Protein AF-A0A7C1X5S9-F1 (afdb_monomer_lite)

InterPro domains:
  IPR008482 Protein of unknown function DUF763 [PF05559] (4-123)
  IPR008482 Protein of unknown function DUF763 [PTHR38597] (4-163)

Sequence (167 aa):
PAGGTVLNLTAREAESARETATFIARQFPAKTIKEFTQIRLPAQHPVSIQDISPNYLKKVLIKTYEQPPADFASLLLVPGVGPKTVRALALVADVIYGAPLSFRDPVTYTFAHGGKDGYPYPVNRSEYDRSLSFLEKGIKEARIGRREKLEALQRLERWSRMLVKTI

Structure (mmCIF, N/CA/C/O backbone):
data_AF-A0A7C1X5S9-F1
#
_entry.id   AF-A0A7C1X5S9-F1
#
loop_
_atom_site.group_PDB
_atom_site.id
_atom_site.type_symbol
_atom_site.label_atom_id
_atom_site.label_alt_id
_atom_site.label_comp_id
_atom_site.label_asym_id
_atom_site.label_entity_id
_atom_site.label_seq_id
_atom_site.pdbx_PDB_ins_code
_atom_site.Cartn_x
_atom_site.Cartn_y
_atom_site.Cartn_z
_atom_site.occupancy
_atom_site.B_iso_or_equiv
_atom_site.auth_seq_id
_atom_site.auth_comp_id
_atom_site.auth_asym_id
_atom_site.auth_atom_id
_atom_site.pdbx_PDB_model_num
ATOM 1 N N . PRO A 1 1 ? 8.927 -17.045 17.309 1.00 36.78 1 PRO A N 1
ATOM 2 C CA . PRO A 1 1 ? 8.291 -15.711 17.414 1.00 36.78 1 PRO A CA 1
ATOM 3 C C . PRO A 1 1 ? 9.339 -14.606 17.202 1.00 36.78 1 PRO A C 1
ATOM 5 O O . PRO A 1 1 ? 10.009 -14.200 18.143 1.00 36.78 1 PRO A O 1
ATOM 8 N N . ALA A 1 2 ? 9.551 -14.203 15.948 1.00 33.84 2 ALA A N 1
ATOM 9 C CA . ALA A 1 2 ? 10.510 -13.162 15.591 1.00 33.84 2 ALA A CA 1
ATOM 10 C C . ALA A 1 2 ? 9.727 -11.892 15.240 1.00 33.84 2 ALA A C 1
ATOM 12 O O . ALA A 1 2 ? 9.029 -11.863 14.228 1.00 33.84 2 ALA A O 1
ATOM 13 N N . GLY A 1 3 ? 9.800 -10.878 16.103 1.00 41.03 3 GLY A N 1
ATOM 14 C CA . GLY A 1 3 ? 9.245 -9.548 15.852 1.00 41.03 3 GLY A CA 1
ATOM 15 C C . GLY A 1 3 ? 10.053 -8.835 14.773 1.00 41.03 3 GLY A C 1
ATOM 16 O O . GLY A 1 3 ? 10.904 -8.009 15.079 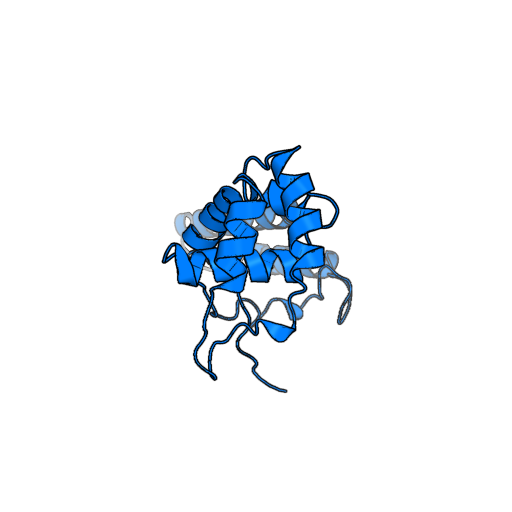1.00 41.03 3 GLY A O 1
ATOM 17 N N . GLY A 1 4 ? 9.838 -9.209 13.513 1.00 57.19 4 GLY A N 1
ATOM 18 C CA . GLY A 1 4 ? 10.335 -8.447 12.375 1.00 57.19 4 GLY A CA 1
ATOM 19 C C . GLY A 1 4 ? 9.549 -7.146 12.251 1.00 57.19 4 GLY A C 1
ATOM 20 O O . GLY A 1 4 ? 8.327 -7.147 12.373 1.00 57.19 4 GLY A O 1
ATOM 21 N N . THR A 1 5 ? 10.240 -6.038 12.008 1.00 70.69 5 THR A N 1
ATOM 22 C CA . THR A 1 5 ? 9.630 -4.738 11.720 1.00 70.69 5 THR A CA 1
ATOM 23 C C . THR A 1 5 ? 8.775 -4.846 10.447 1.00 70.69 5 THR A C 1
ATOM 25 O O . THR A 1 5 ? 9.310 -4.947 9.344 1.00 70.69 5 THR A O 1
ATOM 28 N N . VAL A 1 6 ? 7.444 -4.881 10.580 1.00 78.00 6 VAL A N 1
ATOM 29 C CA . VAL A 1 6 ? 6.520 -5.042 9.442 1.00 78.00 6 VAL A CA 1
ATOM 30 C C . VAL A 1 6 ? 6.167 -3.678 8.859 1.00 78.00 6 VAL A C 1
ATOM 32 O O . VAL A 1 6 ? 5.695 -2.799 9.572 1.00 78.00 6 VAL A O 1
ATOM 35 N N . LEU A 1 7 ? 6.347 -3.509 7.546 1.00 86.12 7 LEU A N 1
ATOM 36 C CA . LEU A 1 7 ? 5.874 -2.323 6.831 1.00 86.12 7 LEU A CA 1
ATOM 37 C C . LEU A 1 7 ? 4.338 -2.264 6.856 1.00 86.12 7 LEU A C 1
ATOM 39 O O . LEU A 1 7 ? 3.668 -3.087 6.230 1.00 86.12 7 LEU A O 1
ATOM 43 N N . ASN A 1 8 ? 3.790 -1.255 7.527 1.00 88.94 8 ASN A N 1
ATOM 44 C CA . ASN A 1 8 ? 2.363 -0.999 7.629 1.00 88.94 8 ASN A CA 1
ATOM 45 C C . ASN A 1 8 ? 1.948 0.182 6.741 1.00 88.94 8 ASN A C 1
ATOM 47 O O . ASN A 1 8 ? 1.951 1.339 7.156 1.00 88.94 8 ASN A O 1
ATOM 51 N N . LEU A 1 9 ? 1.493 -0.118 5.525 1.00 89.44 9 LEU A N 1
ATOM 52 C CA . LEU A 1 9 ? 0.950 0.898 4.617 1.00 89.44 9 LEU A CA 1
ATOM 53 C C . LEU A 1 9 ? -0.519 1.234 4.874 1.00 89.44 9 LEU A C 1
ATOM 55 O O . LEU A 1 9 ? -1.056 2.078 4.173 1.00 89.44 9 LEU A O 1
ATOM 59 N N . THR A 1 10 ? -1.182 0.612 5.849 1.00 86.25 10 THR A N 1
ATOM 60 C CA . THR A 1 10 ? -2.572 0.939 6.227 1.00 86.25 10 THR A CA 1
ATOM 61 C C . THR A 1 10 ? -2.658 1.968 7.349 1.00 86.25 10 THR A C 1
ATOM 63 O O . THR A 1 10 ? -3.716 2.553 7.572 1.00 86.25 10 THR A O 1
ATOM 66 N N . ALA A 1 11 ? -1.543 2.227 8.037 1.00 87.62 11 ALA A N 1
ATOM 67 C CA . ALA A 1 11 ? -1.475 3.228 9.086 1.00 87.62 11 ALA A CA 1
ATOM 68 C C . ALA A 1 11 ? -1.805 4.632 8.554 1.00 87.62 11 ALA A C 1
ATOM 70 O O . ALA A 1 11 ? -1.511 4.959 7.398 1.00 87.62 11 ALA A O 1
ATOM 71 N N . ARG A 1 12 ? -2.382 5.487 9.407 1.00 87.25 12 ARG A N 1
ATOM 72 C CA . ARG A 1 12 ? -2.703 6.875 9.033 1.00 87.25 12 ARG A CA 1
ATOM 73 C C . ARG A 1 12 ? -1.437 7.652 8.691 1.00 87.25 12 ARG A C 1
ATOM 75 O O . ARG A 1 12 ? -1.386 8.306 7.664 1.00 87.25 12 ARG A O 1
ATOM 82 N N . GLU A 1 13 ? -0.390 7.487 9.489 1.00 88.00 13 GLU A N 1
ATOM 83 C CA . GLU A 1 13 ? 0.924 8.091 9.256 1.00 88.00 13 GLU A CA 1
ATOM 84 C C . GLU A 1 13 ? 1.602 7.671 7.931 1.00 88.00 13 GLU A C 1
ATOM 86 O O . GLU A 1 13 ? 2.480 8.382 7.462 1.00 88.00 13 GLU A O 1
ATOM 91 N N . ALA A 1 14 ? 1.175 6.572 7.291 1.00 91.88 14 ALA A N 1
ATOM 92 C CA . ALA A 1 14 ? 1.696 6.119 5.994 1.00 91.88 14 ALA A CA 1
ATOM 93 C C . ALA A 1 14 ? 0.901 6.661 4.784 1.00 91.88 14 ALA A C 1
ATOM 95 O O . ALA A 1 14 ? 1.064 6.177 3.664 1.00 91.88 14 ALA A O 1
ATOM 96 N N . GLU A 1 15 ? 0.003 7.629 4.987 1.00 93.88 15 GLU A N 1
ATOM 97 C CA . GLU A 1 15 ? -0.825 8.214 3.924 1.00 93.88 15 GLU A CA 1
ATOM 98 C C . GLU A 1 15 ? 0.003 8.843 2.806 1.00 93.88 15 GLU A C 1
ATOM 100 O O . GLU A 1 15 ? -0.150 8.455 1.647 1.00 93.88 15 GLU A O 1
ATOM 105 N N . SER A 1 16 ? 0.964 9.697 3.163 1.00 94.56 16 SER A N 1
ATOM 106 C CA . SER A 1 16 ? 1.876 10.316 2.198 1.00 94.56 16 SER A CA 1
ATOM 107 C C . SER A 1 16 ? 2.648 9.272 1.380 1.00 94.56 16 SER A C 1
ATOM 109 O O . SER A 1 16 ? 2.808 9.422 0.168 1.00 94.56 16 SER A O 1
ATOM 111 N N . ALA A 1 17 ? 3.060 8.159 1.999 1.00 93.94 17 ALA A N 1
ATOM 112 C CA . ALA A 1 17 ? 3.723 7.067 1.291 1.00 93.94 17 ALA A CA 1
ATOM 113 C C . ALA A 1 17 ? 2.795 6.372 0.278 1.00 93.94 17 ALA A C 1
ATOM 115 O O . ALA A 1 17 ? 3.233 6.057 -0.828 1.00 93.94 17 ALA A O 1
ATOM 116 N N . ARG A 1 18 ? 1.508 6.164 0.606 1.00 95.94 18 ARG A N 1
ATOM 117 C CA . ARG A 1 18 ? 0.517 5.590 -0.328 1.00 95.94 18 ARG A CA 1
ATOM 118 C C 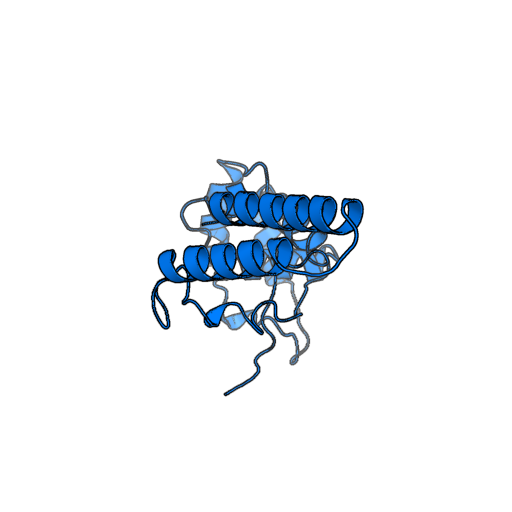. ARG A 1 18 ? 0.261 6.501 -1.528 1.00 95.94 18 ARG A C 1
ATOM 120 O O . ARG A 1 18 ? 0.224 6.029 -2.669 1.00 95.94 18 ARG A O 1
ATOM 127 N N . GLU A 1 19 ? 0.091 7.794 -1.282 1.00 96.12 19 GLU A N 1
ATOM 128 C CA . GLU A 1 19 ? -0.121 8.795 -2.331 1.00 96.12 19 GLU A CA 1
ATOM 129 C C . GLU A 1 19 ? 1.096 8.893 -3.247 1.00 96.12 19 GLU A C 1
ATOM 131 O O . GLU A 1 19 ? 0.970 8.816 -4.470 1.00 96.12 19 GLU A O 1
ATOM 136 N N . THR A 1 20 ? 2.288 8.952 -2.656 1.00 95.19 20 THR A N 1
ATOM 137 C CA . THR A 1 20 ? 3.547 9.046 -3.394 1.00 95.19 20 THR A CA 1
ATOM 138 C C . THR A 1 20 ? 3.830 7.770 -4.183 1.00 95.19 20 THR A C 1
ATOM 140 O O . THR A 1 20 ? 4.203 7.847 -5.349 1.00 95.19 20 THR A O 1
ATOM 143 N N . ALA A 1 21 ? 3.573 6.584 -3.622 1.00 94.44 21 ALA A N 1
ATOM 144 C CA . ALA A 1 21 ? 3.676 5.319 -4.352 1.00 94.44 21 ALA A CA 1
ATOM 145 C C . ALA A 1 21 ? 2.746 5.284 -5.577 1.00 94.44 21 ALA A C 1
ATOM 147 O O . ALA A 1 21 ? 3.150 4.843 -6.655 1.00 94.44 21 ALA A O 1
ATOM 148 N N . THR A 1 22 ? 1.520 5.795 -5.430 1.00 95.25 22 THR A N 1
ATOM 149 C CA . THR A 1 22 ? 0.562 5.927 -6.537 1.00 95.25 22 THR A CA 1
ATOM 150 C C . THR A 1 22 ? 1.060 6.927 -7.574 1.00 95.25 22 THR A C 1
ATOM 152 O O . THR A 1 22 ? 1.036 6.637 -8.766 1.00 95.25 22 THR A O 1
ATOM 155 N N . PHE A 1 23 ? 1.573 8.078 -7.137 1.00 94.62 23 PHE A N 1
ATOM 156 C CA . PHE A 1 23 ? 2.172 9.081 -8.012 1.00 94.62 23 PHE A CA 1
ATOM 157 C C . PHE A 1 23 ? 3.345 8.509 -8.819 1.00 94.62 23 PHE A C 1
ATOM 159 O O . PHE A 1 23 ? 3.363 8.659 -10.040 1.00 94.62 23 PHE A O 1
ATOM 166 N N . ILE A 1 24 ? 4.274 7.801 -8.166 1.00 93.25 24 ILE A N 1
ATOM 167 C CA . ILE A 1 24 ? 5.425 7.138 -8.794 1.00 93.25 24 ILE A CA 1
ATOM 168 C C . ILE A 1 24 ? 4.960 6.122 -9.843 1.00 93.25 24 ILE A C 1
ATOM 170 O O . ILE A 1 24 ? 5.527 6.071 -10.930 1.00 93.25 24 ILE A O 1
ATOM 174 N N . ALA A 1 25 ? 3.911 5.346 -9.557 1.00 92.62 25 ALA A N 1
ATOM 175 C CA . ALA A 1 25 ? 3.374 4.355 -10.490 1.00 92.62 25 ALA A CA 1
ATOM 176 C C . ALA A 1 25 ? 2.803 4.969 -11.785 1.00 92.62 25 ALA A C 1
ATOM 178 O O . ALA A 1 25 ? 2.705 4.270 -12.793 1.00 92.62 25 ALA A O 1
ATOM 179 N N . ARG A 1 26 ? 2.457 6.265 -11.769 1.00 93.19 26 ARG A N 1
ATOM 180 C CA . ARG A 1 26 ? 2.026 7.037 -12.949 1.00 93.19 26 ARG A CA 1
ATOM 181 C C . ARG A 1 26 ? 3.182 7.705 -13.695 1.00 93.19 26 ARG A C 1
ATOM 183 O O . ARG A 1 26 ? 2.963 8.288 -14.754 1.00 93.19 26 ARG A O 1
ATOM 190 N N . GLN A 1 27 ? 4.392 7.700 -13.137 1.00 90.69 27 GLN A N 1
ATOM 191 C CA . GLN A 1 27 ? 5.552 8.318 -13.774 1.00 90.69 27 GLN A CA 1
ATOM 192 C C . GLN A 1 27 ? 6.113 7.431 -14.885 1.00 90.69 27 GLN A C 1
ATOM 194 O O . GLN A 1 27 ? 5.876 6.225 -14.938 1.00 90.69 27 GLN A O 1
ATOM 199 N N . PHE A 1 28 ? 6.912 8.038 -15.766 1.00 91.12 28 PHE A N 1
ATOM 200 C CA . PHE A 1 28 ? 7.590 7.310 -16.830 1.00 91.12 28 PHE A CA 1
ATOM 201 C C . PHE A 1 28 ? 8.474 6.188 -16.241 1.00 91.12 28 PHE A C 1
ATOM 203 O O . PHE A 1 28 ? 9.406 6.496 -15.488 1.00 91.12 28 PHE A O 1
ATOM 210 N N . PRO A 1 29 ? 8.260 4.903 -16.597 1.00 90.06 29 PRO A N 1
ATOM 211 C CA . PRO A 1 29 ? 8.888 3.768 -15.913 1.00 90.06 29 PRO A CA 1
ATOM 212 C C . PRO A 1 29 ? 10.417 3.828 -15.841 1.00 90.06 29 PRO A C 1
ATOM 214 O O . PRO A 1 29 ? 11.016 3.402 -14.855 1.00 90.06 29 PRO A O 1
ATOM 217 N N . ALA A 1 30 ? 11.073 4.377 -16.869 1.00 89.19 30 ALA A N 1
ATOM 218 C CA . ALA A 1 30 ? 12.530 4.487 -16.891 1.00 89.19 30 ALA A CA 1
ATOM 219 C C . ALA A 1 30 ? 13.071 5.415 -15.790 1.00 89.19 30 ALA A C 1
ATOM 221 O O . ALA A 1 30 ? 14.146 5.150 -15.253 1.00 89.19 30 ALA A O 1
ATOM 222 N N . LYS A 1 31 ? 12.322 6.469 -15.431 1.00 89.44 31 LYS A N 1
ATOM 223 C CA . LYS A 1 31 ? 12.690 7.399 -14.356 1.00 89.44 31 LYS A CA 1
ATOM 224 C C . LYS A 1 31 ? 12.698 6.672 -13.014 1.00 89.44 31 LYS A C 1
ATOM 226 O O . LYS A 1 31 ? 13.729 6.644 -12.353 1.00 89.44 31 LYS A O 1
ATOM 231 N N . THR A 1 32 ? 11.598 6.002 -12.675 1.00 87.50 32 THR A N 1
ATOM 232 C CA . THR A 1 32 ? 11.453 5.259 -11.416 1.00 87.50 32 THR A CA 1
ATOM 233 C C . THR A 1 32 ? 12.466 4.125 -11.285 1.00 87.50 32 THR A C 1
ATOM 235 O O . THR A 1 32 ? 13.000 3.896 -10.205 1.00 87.50 32 THR A O 1
ATOM 238 N N . ILE A 1 33 ? 12.771 3.413 -12.375 1.00 88.00 33 ILE A N 1
ATOM 239 C CA . ILE A 1 33 ? 13.788 2.354 -12.346 1.00 88.00 33 ILE A CA 1
ATOM 240 C C . ILE A 1 33 ? 15.180 2.931 -12.098 1.00 88.00 33 ILE A C 1
ATOM 242 O O . ILE A 1 33 ? 15.920 2.385 -11.282 1.00 88.00 33 ILE A O 1
ATOM 246 N N . LYS A 1 34 ? 15.529 4.042 -12.755 1.00 88.62 34 LYS A N 1
ATOM 247 C CA . LYS A 1 34 ? 16.801 4.731 -12.516 1.00 88.62 34 LYS A CA 1
ATOM 248 C C . LYS A 1 34 ? 16.913 5.165 -11.054 1.00 88.62 34 LYS A C 1
ATOM 250 O O . LYS A 1 34 ? 17.902 4.845 -10.402 1.00 88.62 34 LYS A O 1
ATOM 255 N N . GLU A 1 35 ? 15.871 5.812 -10.548 1.00 87.75 35 GLU A N 1
ATOM 256 C CA . GLU A 1 35 ? 15.711 6.206 -9.149 1.00 87.75 35 GLU A CA 1
ATOM 257 C C . GLU A 1 35 ? 15.923 5.019 -8.197 1.00 87.75 35 GLU A C 1
ATOM 259 O O . GLU A 1 35 ? 16.808 5.067 -7.348 1.00 87.75 35 GLU A O 1
ATOM 264 N N . PHE A 1 36 ? 15.218 3.905 -8.410 1.00 86.06 36 PHE A N 1
ATOM 265 C CA . PHE A 1 36 ? 15.344 2.692 -7.599 1.00 86.06 36 PHE A CA 1
ATOM 266 C C . PHE A 1 36 ? 16.771 2.119 -7.592 1.00 86.06 36 PHE A C 1
ATOM 268 O O . PHE A 1 36 ? 17.282 1.745 -6.540 1.00 86.06 36 PHE A O 1
ATOM 275 N N . THR A 1 37 ? 17.445 2.075 -8.746 1.00 85.06 37 THR A N 1
ATOM 276 C CA . THR A 1 37 ? 18.823 1.551 -8.841 1.00 85.06 37 THR A CA 1
ATOM 277 C C . THR A 1 37 ? 19.875 2.431 -8.168 1.00 85.06 37 THR A C 1
ATOM 279 O O . THR A 1 37 ? 20.976 1.959 -7.893 1.00 85.06 37 THR A O 1
ATOM 282 N N . GLN A 1 38 ? 19.560 3.702 -7.908 1.00 85.38 38 GLN A N 1
ATOM 283 C CA . GLN A 1 38 ? 20.462 4.644 -7.245 1.00 85.38 38 GLN A CA 1
ATOM 284 C C . GLN A 1 38 ? 20.295 4.657 -5.722 1.00 85.38 38 GLN A C 1
ATOM 286 O O . GLN A 1 38 ? 21.133 5.236 -5.027 1.00 85.38 38 GLN A O 1
ATOM 291 N N . ILE A 1 39 ? 19.253 4.006 -5.196 1.00 84.25 39 ILE A N 1
ATOM 292 C CA . ILE A 1 39 ? 19.002 3.930 -3.759 1.00 84.25 39 ILE A CA 1
ATOM 293 C C . ILE A 1 39 ? 20.161 3.200 -3.074 1.00 84.25 39 ILE A C 1
ATOM 295 O O . ILE A 1 39 ? 20.477 2.048 -3.378 1.00 84.25 39 ILE A O 1
ATOM 299 N N . ARG A 1 40 ? 20.761 3.869 -2.087 1.00 80.69 40 ARG A N 1
ATOM 300 C CA . ARG A 1 40 ? 21.710 3.276 -1.144 1.00 80.69 40 ARG A CA 1
ATOM 301 C C . ARG A 1 40 ? 21.106 3.331 0.246 1.00 80.69 40 ARG A C 1
ATOM 303 O O . ARG A 1 40 ? 20.884 4.413 0.776 1.00 80.69 40 ARG A O 1
ATOM 310 N N . LEU A 1 41 ? 20.839 2.163 0.820 1.00 78.31 41 LEU A N 1
ATOM 311 C CA . LEU A 1 41 ? 20.272 2.051 2.158 1.00 78.31 41 LEU A CA 1
ATOM 312 C C . LEU A 1 41 ? 21.354 1.767 3.199 1.00 78.31 41 LEU A C 1
ATOM 314 O O . LEU A 1 41 ? 22.312 1.047 2.898 1.00 78.31 41 LEU A O 1
ATOM 318 N N . PRO A 1 42 ? 21.191 2.263 4.437 1.00 77.12 42 PRO A N 1
ATOM 319 C CA . PRO A 1 42 ? 21.978 1.777 5.558 1.00 77.12 42 PRO A CA 1
ATOM 320 C C . PRO A 1 42 ? 21.698 0.285 5.790 1.00 77.12 42 PRO A C 1
ATOM 322 O O . PRO A 1 42 ? 20.595 -0.200 5.537 1.00 77.12 42 PRO A O 1
ATOM 325 N N . ALA A 1 43 ? 22.683 -0.441 6.325 1.00 69.38 43 ALA A N 1
ATOM 326 C CA . ALA A 1 43 ? 22.601 -1.892 6.543 1.00 69.38 43 ALA A CA 1
ATOM 327 C C . ALA A 1 43 ? 21.412 -2.335 7.423 1.00 69.38 43 ALA A C 1
ATOM 329 O O . ALA A 1 43 ? 21.009 -3.491 7.377 1.00 69.38 43 ALA A O 1
ATOM 330 N N . GLN A 1 44 ? 20.855 -1.416 8.215 1.00 69.88 44 GLN A N 1
ATOM 331 C CA . GLN A 1 44 ? 19.758 -1.651 9.156 1.00 69.88 44 GLN A CA 1
ATOM 332 C C . GLN A 1 44 ? 18.398 -1.169 8.626 1.00 69.88 44 GLN A C 1
ATOM 334 O O . GLN A 1 44 ? 17.440 -1.084 9.393 1.00 69.88 44 GLN A O 1
ATOM 339 N N . HIS A 1 45 ? 18.291 -0.807 7.341 1.00 74.62 45 HIS A N 1
ATOM 340 C CA . HIS A 1 45 ? 17.017 -0.345 6.801 1.00 74.62 45 HIS A CA 1
ATOM 341 C C . HIS A 1 45 ? 15.952 -1.461 6.872 1.00 74.62 45 HIS A C 1
ATOM 343 O O . HIS A 1 45 ? 16.221 -2.574 6.412 1.00 74.62 45 HIS A O 1
ATOM 349 N N . PRO A 1 46 ? 14.735 -1.192 7.390 1.00 69.88 46 PRO A N 1
ATOM 350 C CA . PRO A 1 46 ? 13.720 -2.230 7.618 1.00 69.88 46 PRO A CA 1
ATOM 351 C C . PRO A 1 46 ? 13.234 -2.934 6.343 1.00 69.88 46 PRO A C 1
ATOM 353 O O . PRO A 1 46 ? 12.732 -4.055 6.393 1.00 69.88 46 PRO A O 1
ATOM 356 N N . VAL A 1 47 ? 13.357 -2.271 5.191 1.00 72.62 47 VAL A N 1
ATOM 357 C CA . VAL A 1 47 ? 13.007 -2.821 3.875 1.00 72.62 47 VAL A CA 1
ATOM 358 C C . VAL A 1 47 ? 14.285 -3.199 3.131 1.00 72.62 47 VAL A C 1
ATOM 360 O O . VAL A 1 47 ? 15.095 -2.324 2.824 1.00 72.62 47 VAL A O 1
ATOM 363 N N . SER A 1 48 ? 14.437 -4.486 2.807 1.00 72.12 48 SER A N 1
ATOM 364 C CA . SER A 1 48 ? 15.556 -5.001 2.010 1.00 72.12 48 SER A CA 1
ATOM 365 C C . SER A 1 48 ? 15.317 -4.813 0.509 1.00 72.12 48 SER A C 1
ATOM 367 O O . SER A 1 48 ? 14.275 -5.200 -0.024 1.00 72.12 48 SER A O 1
ATOM 369 N N . ILE A 1 49 ? 16.315 -4.269 -0.193 1.00 71.62 49 ILE A N 1
ATOM 370 C CA . ILE A 1 49 ? 16.316 -4.144 -1.663 1.00 71.62 49 ILE A CA 1
ATOM 371 C C . ILE A 1 49 ? 16.488 -5.507 -2.342 1.00 71.62 49 ILE A C 1
ATOM 373 O O . ILE A 1 49 ? 15.998 -5.703 -3.451 1.00 71.62 49 ILE A O 1
ATOM 377 N N . GLN A 1 50 ? 17.152 -6.460 -1.682 1.00 72.81 50 GLN A N 1
ATOM 378 C CA . GLN A 1 50 ? 17.505 -7.756 -2.278 1.00 72.81 50 GLN A CA 1
ATOM 379 C C . GLN A 1 50 ? 16.269 -8.586 -2.655 1.00 72.81 50 GLN A C 1
ATOM 381 O O . GLN A 1 50 ? 16.315 -9.389 -3.584 1.00 72.81 50 GLN A O 1
ATOM 386 N N . ASP A 1 51 ? 15.137 -8.340 -1.994 1.00 69.06 51 ASP A N 1
ATOM 387 C CA . ASP A 1 51 ? 13.878 -9.036 -2.265 1.00 69.06 51 ASP A CA 1
ATOM 388 C C . ASP A 1 51 ? 13.124 -8.495 -3.492 1.00 69.06 51 ASP A C 1
ATOM 390 O O . ASP A 1 51 ? 12.127 -9.093 -3.928 1.00 69.06 51 ASP A O 1
ATOM 394 N N . ILE A 1 52 ? 13.579 -7.370 -4.056 1.00 78.88 52 ILE A N 1
ATOM 395 C CA . ILE A 1 52 ? 12.917 -6.633 -5.132 1.00 78.88 52 ILE A CA 1
ATOM 396 C C . ILE A 1 52 ? 13.686 -6.836 -6.440 1.00 78.88 52 ILE A C 1
ATOM 398 O O . ILE A 1 52 ? 14.819 -6.398 -6.602 1.00 78.88 52 ILE A O 1
ATOM 402 N N . SER A 1 53 ? 13.031 -7.452 -7.426 1.00 82.69 53 SER A N 1
ATOM 403 C CA . SER A 1 53 ? 13.585 -7.592 -8.775 1.00 82.69 53 SER A CA 1
ATOM 404 C C . SER A 1 53 ? 13.331 -6.322 -9.605 1.00 82.69 53 SER A C 1
ATOM 406 O O . SER A 1 53 ? 12.163 -6.019 -9.882 1.00 82.69 53 SER A O 1
ATOM 408 N N . PRO A 1 54 ? 14.375 -5.616 -10.092 1.00 83.88 54 PRO A N 1
ATOM 409 C CA . PRO A 1 54 ? 14.208 -4.429 -10.939 1.00 83.88 54 PRO A CA 1
ATOM 410 C C . PRO A 1 54 ? 13.474 -4.731 -12.251 1.00 83.88 54 PRO A C 1
ATOM 412 O O . PRO A 1 54 ? 12.651 -3.944 -12.713 1.00 83.88 54 PRO A O 1
ATOM 415 N N . ASN A 1 55 ? 13.722 -5.907 -12.835 1.00 85.81 55 ASN A N 1
ATOM 416 C CA . ASN A 1 55 ? 13.068 -6.338 -14.071 1.00 85.81 55 ASN A CA 1
ATOM 417 C C . ASN A 1 55 ? 11.568 -6.578 -13.870 1.00 85.81 55 ASN A C 1
ATOM 419 O O . ASN A 1 55 ? 10.766 -6.223 -14.734 1.00 85.81 55 ASN A O 1
ATOM 423 N N . TYR A 1 56 ? 11.183 -7.159 -12.731 1.00 86.06 56 TYR A N 1
ATOM 424 C CA . TYR A 1 56 ? 9.775 -7.326 -12.379 1.00 86.06 56 TYR A CA 1
ATOM 425 C C . TYR A 1 56 ? 9.108 -5.970 -12.130 1.00 86.06 56 TYR A C 1
ATOM 427 O O . TYR A 1 56 ? 8.057 -5.693 -12.704 1.00 86.06 56 TYR A O 1
ATOM 435 N N . LEU A 1 57 ? 9.760 -5.098 -11.353 1.00 87.19 57 LEU A N 1
ATOM 436 C CA . LEU A 1 57 ? 9.278 -3.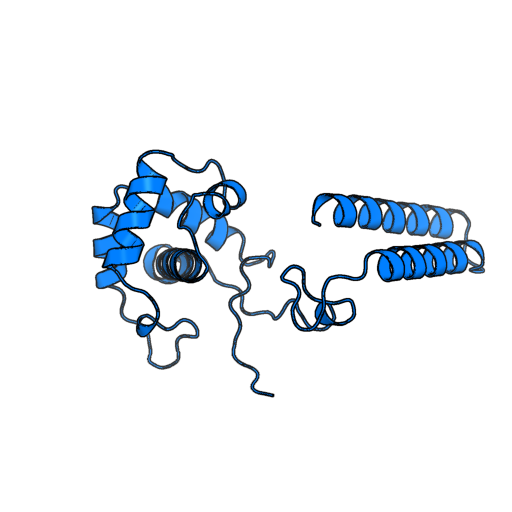744 -11.086 1.00 87.19 57 LEU A CA 1
ATOM 437 C C . LEU A 1 57 ? 9.049 -2.966 -12.388 1.00 87.19 57 LEU A C 1
ATOM 439 O O . LEU A 1 57 ? 7.992 -2.367 -12.557 1.00 87.19 57 LEU A O 1
ATOM 443 N N . LYS A 1 58 ? 9.978 -3.051 -13.350 1.00 90.19 58 LYS A N 1
ATOM 444 C CA . LYS A 1 58 ? 9.850 -2.399 -14.662 1.00 90.19 58 LYS A CA 1
ATOM 445 C C . LYS A 1 58 ? 8.611 -2.871 -15.420 1.00 90.19 58 LYS A C 1
ATOM 447 O O . LYS A 1 58 ? 7.881 -2.043 -15.954 1.00 90.19 58 LYS A O 1
ATOM 452 N N . LYS A 1 59 ? 8.356 -4.186 -15.459 1.00 90.19 59 LYS A N 1
ATOM 453 C CA . LYS A 1 59 ? 7.165 -4.750 -16.120 1.00 90.19 59 LYS A CA 1
ATOM 454 C C . LYS A 1 59 ? 5.874 -4.219 -15.504 1.00 90.19 59 LYS A C 1
ATOM 456 O O . LYS A 1 59 ? 4.939 -3.908 -16.232 1.00 90.19 59 LYS A O 1
ATOM 461 N N . VAL A 1 60 ? 5.825 -4.123 -14.177 1.00 89.75 60 VAL A N 1
ATOM 462 C CA . VAL A 1 60 ? 4.643 -3.620 -13.470 1.00 89.75 60 VAL A CA 1
ATOM 463 C C . VAL A 1 60 ? 4.464 -2.119 -13.695 1.00 89.75 60 VAL A C 1
ATOM 465 O O . VAL A 1 60 ? 3.355 -1.698 -13.995 1.00 89.75 60 VAL A O 1
ATOM 468 N N . LEU A 1 61 ? 5.546 -1.336 -13.651 1.00 91.94 61 LEU A N 1
ATOM 469 C CA . LEU A 1 61 ? 5.512 0.105 -13.917 1.00 91.94 61 LEU A CA 1
ATOM 470 C C . LEU A 1 61 ? 5.030 0.443 -15.332 1.00 91.94 61 LEU A C 1
ATOM 472 O O . LEU A 1 61 ? 4.322 1.423 -15.513 1.00 91.94 61 LEU A O 1
ATOM 476 N N . ILE A 1 62 ? 5.385 -0.364 -16.338 1.00 92.81 62 ILE A N 1
ATOM 477 C CA . ILE A 1 62 ? 4.860 -0.187 -17.703 1.00 92.81 62 ILE A CA 1
ATOM 478 C C . ILE A 1 62 ? 3.334 -0.319 -17.701 1.00 92.81 62 ILE A C 1
ATOM 480 O O . ILE A 1 62 ? 2.650 0.562 -18.210 1.00 92.81 62 ILE A O 1
ATOM 484 N N . LYS A 1 63 ? 2.794 -1.357 -17.050 1.00 90.81 63 LYS A N 1
ATOM 485 C CA . LYS A 1 63 ? 1.340 -1.555 -16.953 1.00 90.81 63 LYS A CA 1
ATOM 486 C C . LYS A 1 63 ? 0.640 -0.421 -16.206 1.00 90.81 63 LYS A C 1
ATOM 488 O O . LYS A 1 63 ? -0.407 0.037 -16.646 1.00 90.81 63 LYS A O 1
ATOM 493 N N . THR A 1 64 ? 1.202 0.032 -15.084 1.00 92.44 64 THR A N 1
ATOM 494 C CA . THR A 1 64 ? 0.616 1.141 -14.312 1.00 92.44 64 THR A CA 1
ATOM 495 C C . THR A 1 64 ? 0.744 2.477 -15.038 1.00 92.44 64 THR A C 1
ATOM 497 O O . THR A 1 64 ? -0.044 3.373 -14.778 1.00 92.44 64 THR A O 1
ATOM 500 N N . TYR A 1 65 ? 1.705 2.623 -15.951 1.00 92.38 65 TYR A N 1
ATOM 501 C CA . TYR A 1 65 ? 1.829 3.804 -16.801 1.00 92.38 65 TYR A CA 1
ATOM 502 C C . TYR A 1 65 ? 0.818 3.797 -17.957 1.00 92.38 65 TYR A C 1
ATOM 504 O O . TYR A 1 65 ? 0.225 4.829 -18.256 1.00 92.38 65 TYR A O 1
ATOM 512 N N . GLU A 1 66 ? 0.585 2.636 -18.579 1.00 90.69 66 GLU A N 1
ATOM 513 C CA . GLU A 1 66 ? -0.438 2.453 -19.622 1.00 90.69 66 GLU A CA 1
ATOM 514 C C . GLU A 1 66 ? -1.862 2.605 -19.073 1.00 90.69 66 GLU A C 1
ATOM 516 O O . GLU A 1 66 ? -2.739 3.141 -19.748 1.00 90.69 66 GLU A O 1
ATOM 521 N N . GLN A 1 67 ? -2.089 2.152 -17.837 1.00 90.31 67 GLN A N 1
ATOM 522 C CA . GLN A 1 67 ? -3.351 2.301 -17.113 1.00 90.31 67 GLN A CA 1
ATOM 523 C C . GLN A 1 67 ? -3.101 2.945 -15.741 1.00 90.31 67 GLN A C 1
ATOM 525 O O . GLN A 1 67 ? -2.999 2.236 -14.733 1.00 90.31 67 GLN A O 1
ATOM 530 N N . PRO A 1 68 ? -2.994 4.288 -15.690 1.00 91.88 68 PRO A N 1
ATOM 531 C CA . PRO A 1 68 ? -2.722 5.035 -14.466 1.00 91.88 68 PRO A CA 1
ATOM 532 C C . PRO A 1 68 ? -3.768 4.773 -13.374 1.00 91.88 68 PRO A C 1
ATOM 534 O O . PRO A 1 68 ? -4.940 5.108 -13.565 1.00 91.88 68 PRO A O 1
ATOM 537 N N . PRO A 1 69 ? -3.383 4.230 -12.205 1.00 94.62 69 PRO A N 1
ATOM 538 C CA . PRO A 1 69 ? -4.320 4.029 -11.103 1.00 94.62 69 PRO A CA 1
ATOM 539 C C . PRO A 1 69 ? -4.731 5.373 -10.503 1.00 94.62 69 PRO A C 1
ATOM 541 O O . PRO A 1 69 ? -3.870 6.224 -10.285 1.00 94.62 69 PRO A O 1
ATOM 544 N N . ALA A 1 70 ? -6.015 5.576 -10.203 1.00 93.62 70 ALA A N 1
ATOM 545 C CA . ALA A 1 70 ? -6.561 6.829 -9.661 1.00 93.62 70 ALA A CA 1
ATOM 546 C C . ALA A 1 70 ? -6.192 7.082 -8.186 1.00 93.62 70 ALA A C 1
ATOM 548 O O . ALA A 1 70 ? -6.122 8.229 -7.745 1.00 93.62 70 ALA A O 1
ATOM 549 N N . ASP A 1 71 ? -5.882 6.023 -7.451 1.00 94.44 71 ASP A N 1
ATOM 550 C CA . ASP A 1 71 ? -5.547 6.036 -6.031 1.00 94.44 71 ASP A CA 1
ATOM 551 C C . ASP A 1 71 ? -4.754 4.773 -5.649 1.00 94.44 71 ASP A C 1
ATOM 553 O O . ASP A 1 71 ? -4.462 3.906 -6.479 1.00 94.44 71 ASP A O 1
ATOM 557 N N . PHE A 1 72 ? -4.399 4.654 -4.371 1.00 94.31 72 PHE A N 1
ATOM 558 C CA . PHE A 1 72 ? -3.650 3.497 -3.892 1.00 94.31 72 PHE A CA 1
ATOM 559 C C . PHE A 1 72 ? -4.460 2.195 -3.982 1.00 94.31 72 PHE A C 1
ATOM 561 O O . PHE A 1 72 ? -3.892 1.141 -4.252 1.00 94.31 72 PHE A O 1
ATOM 568 N N . ALA A 1 73 ? -5.783 2.244 -3.798 1.00 92.94 73 ALA A N 1
ATOM 569 C CA . ALA A 1 73 ? -6.632 1.057 -3.887 1.00 92.94 73 ALA A CA 1
ATOM 570 C C . ALA A 1 73 ? -6.647 0.491 -5.315 1.00 92.94 73 ALA A C 1
ATOM 572 O O . ALA A 1 73 ? -6.407 -0.695 -5.514 1.00 92.94 73 ALA A O 1
ATOM 573 N N . SER A 1 74 ? -6.843 1.347 -6.315 1.00 93.50 74 SER A N 1
ATOM 574 C CA . SER A 1 74 ? -6.770 0.980 -7.730 1.00 93.50 74 SER A CA 1
ATOM 575 C C . SER A 1 74 ? -5.370 0.529 -8.144 1.00 93.50 74 SER A C 1
ATOM 577 O O . SER A 1 74 ? -5.269 -0.413 -8.923 1.00 93.50 74 SER A O 1
ATOM 579 N N . LEU A 1 75 ? -4.295 1.096 -7.575 1.00 94.62 75 LEU A N 1
ATOM 580 C CA . LEU A 1 75 ? -2.930 0.587 -7.774 1.00 94.62 75 LEU A CA 1
ATOM 581 C C . LEU A 1 75 ? -2.805 -0.874 -7.320 1.00 94.62 75 LEU A C 1
ATOM 583 O O . LEU A 1 75 ? -2.240 -1.688 -8.046 1.00 94.62 75 LEU A O 1
ATOM 587 N N . LEU A 1 76 ? -3.348 -1.223 -6.150 1.00 92.88 76 LEU A N 1
ATOM 588 C CA . LEU A 1 76 ? -3.323 -2.599 -5.639 1.00 92.88 76 LEU A CA 1
ATOM 589 C C . LEU A 1 76 ? -4.125 -3.580 -6.506 1.00 92.88 76 LEU A C 1
ATOM 591 O O . LEU A 1 76 ? -3.849 -4.777 -6.477 1.00 92.88 76 LEU A O 1
ATOM 595 N N . LEU A 1 77 ? -5.098 -3.088 -7.275 1.00 92.38 77 LEU A N 1
ATOM 596 C CA . LEU A 1 77 ? -5.913 -3.900 -8.180 1.00 92.38 77 LEU A CA 1
ATOM 597 C C . LEU A 1 77 ? -5.253 -4.135 -9.546 1.00 92.38 77 LEU A C 1
ATOM 599 O O . LEU A 1 77 ? -5.741 -4.963 -10.316 1.00 92.38 77 LEU A O 1
ATOM 603 N N . VAL A 1 78 ? -4.148 -3.450 -9.867 1.00 91.06 78 VAL A N 1
ATOM 604 C CA . VAL A 1 78 ? -3.459 -3.632 -11.151 1.00 91.06 78 VAL A CA 1
ATOM 605 C C . VAL A 1 78 ? -2.833 -5.035 -11.224 1.00 91.06 78 VAL A C 1
ATOM 607 O O . VAL A 1 78 ? -1.989 -5.381 -10.391 1.00 91.06 78 VAL A O 1
ATOM 610 N N . PRO A 1 79 ? -3.151 -5.853 -12.249 1.00 88.00 79 PRO A N 1
ATOM 611 C CA . PRO A 1 79 ? -2.615 -7.207 -12.368 1.00 88.00 79 PRO A CA 1
ATOM 612 C C . PRO A 1 79 ? -1.080 -7.256 -12.433 1.00 88.00 79 PRO A C 1
ATOM 614 O O . PRO A 1 79 ? -0.447 -6.825 -13.405 1.00 88.00 79 PRO A O 1
ATOM 617 N N . GLY A 1 80 ? -0.475 -7.865 -11.412 1.00 86.06 80 GLY A N 1
ATOM 618 C CA . GLY A 1 80 ? 0.979 -7.953 -11.235 1.00 86.06 80 GLY A CA 1
ATOM 619 C C . GLY A 1 80 ? 1.538 -6.983 -10.189 1.00 86.06 80 GLY A C 1
ATOM 620 O O . GLY A 1 80 ? 2.698 -7.124 -9.793 1.00 86.06 80 GLY A O 1
ATOM 621 N N . VAL A 1 81 ? 0.736 -6.049 -9.672 1.00 90.69 81 VAL A N 1
ATOM 622 C CA . VAL A 1 81 ? 1.081 -5.327 -8.444 1.00 90.69 81 VAL A CA 1
ATOM 623 C C . VAL A 1 81 ? 0.925 -6.290 -7.273 1.00 90.69 81 VAL A C 1
ATOM 625 O O . VAL A 1 81 ? -0.171 -6.621 -6.842 1.00 90.69 81 VAL A O 1
ATOM 628 N N . GLY A 1 82 ? 2.062 -6.783 -6.787 1.00 88.50 82 GLY A N 1
ATOM 629 C CA . GLY A 1 82 ? 2.134 -7.635 -5.606 1.00 88.50 82 GLY A CA 1
ATOM 630 C C . GLY A 1 82 ? 2.862 -6.948 -4.451 1.00 88.50 82 GLY A C 1
ATOM 631 O O . GLY A 1 82 ? 3.403 -5.850 -4.618 1.00 88.50 82 GLY A O 1
ATOM 632 N N . PRO A 1 83 ? 2.982 -7.623 -3.294 1.00 86.75 83 PRO A N 1
ATOM 633 C CA . PRO A 1 83 ? 3.635 -7.072 -2.105 1.00 86.75 83 PRO A CA 1
ATOM 634 C C . PRO A 1 83 ? 5.052 -6.55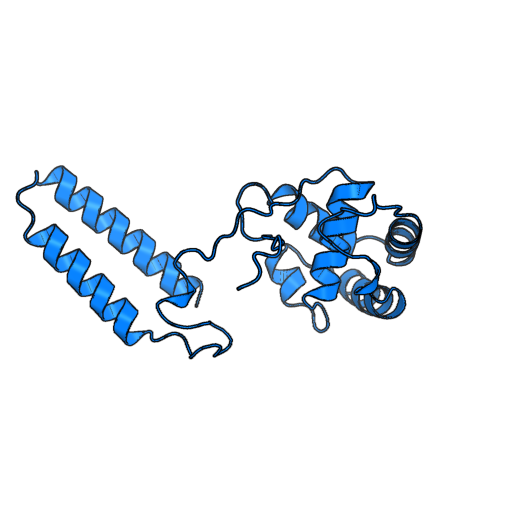4 -2.368 1.00 86.75 83 PRO A C 1
ATOM 636 O O . PRO A 1 83 ? 5.454 -5.542 -1.805 1.00 86.75 83 PRO A O 1
ATOM 639 N N . LYS A 1 84 ? 5.808 -7.213 -3.256 1.00 86.69 84 LYS A N 1
ATOM 640 C CA . LYS A 1 84 ? 7.162 -6.786 -3.641 1.00 86.69 84 LYS A CA 1
ATOM 641 C C . LYS A 1 84 ? 7.166 -5.453 -4.391 1.00 86.69 84 LYS A C 1
ATOM 643 O O . LYS A 1 84 ? 7.988 -4.596 -4.089 1.00 86.69 84 LYS A O 1
ATOM 648 N N . THR A 1 85 ? 6.236 -5.260 -5.329 1.00 89.88 85 THR A N 1
ATOM 649 C CA . THR A 1 85 ? 6.082 -3.992 -6.060 1.00 89.88 85 THR A CA 1
ATOM 650 C C . THR A 1 85 ? 5.695 -2.874 -5.108 1.00 89.88 85 THR A C 1
ATOM 652 O O . THR A 1 85 ? 6.304 -1.812 -5.124 1.00 89.88 85 THR A O 1
ATOM 655 N N . VAL A 1 86 ? 4.714 -3.130 -4.242 1.00 91.88 86 VAL A N 1
ATOM 656 C CA . VAL A 1 86 ? 4.228 -2.146 -3.273 1.00 91.88 86 VAL A CA 1
ATOM 657 C C . VAL A 1 86 ? 5.350 -1.724 -2.320 1.00 91.88 86 VAL A C 1
ATOM 659 O O . VAL A 1 86 ? 5.547 -0.532 -2.108 1.00 91.88 86 VAL A O 1
ATOM 662 N N . ARG A 1 87 ? 6.149 -2.676 -1.816 1.00 89.38 87 ARG A N 1
ATOM 663 C CA . ARG A 1 87 ? 7.346 -2.378 -1.008 1.00 89.38 87 ARG A CA 1
ATOM 664 C C . ARG A 1 87 ? 8.370 -1.543 -1.771 1.00 89.38 87 ARG A C 1
ATOM 666 O O . ARG A 1 87 ? 8.933 -0.624 -1.193 1.00 89.38 87 ARG A O 1
ATOM 673 N N . ALA A 1 88 ? 8.606 -1.841 -3.048 1.00 89.50 88 ALA A N 1
ATOM 674 C CA . ALA A 1 88 ? 9.547 -1.086 -3.869 1.00 89.50 88 ALA A CA 1
ATOM 675 C C . ALA A 1 88 ? 9.097 0.363 -4.082 1.00 89.50 88 ALA A C 1
ATOM 677 O O . ALA A 1 88 ? 9.892 1.281 -3.919 1.00 89.50 88 ALA A O 1
ATOM 678 N N . LEU A 1 89 ? 7.818 0.572 -4.402 1.00 91.69 89 LEU A N 1
ATOM 679 C CA . LEU A 1 89 ? 7.247 1.908 -4.570 1.00 91.69 89 LEU A CA 1
ATOM 680 C C . LEU A 1 89 ? 7.264 2.695 -3.258 1.00 91.69 89 LEU A C 1
ATOM 682 O O . LEU A 1 89 ? 7.624 3.866 -3.263 1.00 91.69 89 LEU A O 1
ATOM 686 N N . ALA A 1 90 ? 6.935 2.043 -2.141 1.00 91.62 90 ALA A N 1
ATOM 687 C CA . ALA A 1 90 ? 7.027 2.636 -0.812 1.00 91.62 90 ALA A CA 1
ATOM 688 C C . ALA A 1 90 ? 8.474 3.024 -0.459 1.00 91.62 90 ALA A C 1
ATOM 690 O O . ALA A 1 90 ? 8.708 4.105 0.064 1.00 91.62 90 ALA A O 1
ATOM 691 N N . LEU A 1 91 ? 9.454 2.187 -0.808 1.00 89.19 91 LEU A N 1
ATOM 692 C CA . LEU A 1 91 ? 10.869 2.487 -0.592 1.00 89.19 91 LEU A CA 1
ATOM 693 C C . LEU A 1 91 ? 11.340 3.698 -1.407 1.00 89.19 91 LEU A C 1
ATOM 695 O O . LEU A 1 91 ? 12.047 4.554 -0.887 1.00 89.19 91 LEU A O 1
ATOM 699 N N . VAL A 1 92 ? 10.952 3.776 -2.683 1.00 89.62 92 VAL A N 1
ATOM 700 C CA . VAL A 1 92 ? 11.251 4.942 -3.531 1.00 89.62 92 VAL A CA 1
ATOM 701 C C . VAL A 1 92 ? 10.585 6.192 -2.953 1.00 89.62 92 VAL A C 1
ATOM 703 O O . VAL A 1 92 ? 11.227 7.235 -2.872 1.00 89.62 92 VAL A O 1
ATOM 706 N N . ALA A 1 93 ? 9.328 6.084 -2.516 1.00 91.38 93 ALA A N 1
ATOM 707 C CA . ALA A 1 93 ? 8.593 7.181 -1.895 1.00 91.38 93 ALA A CA 1
ATOM 708 C C . ALA A 1 93 ? 9.302 7.720 -0.641 1.00 91.38 93 ALA A C 1
ATOM 710 O O . ALA A 1 93 ? 9.468 8.928 -0.508 1.00 91.38 93 ALA A O 1
ATOM 711 N N . ASP A 1 94 ? 9.780 6.838 0.231 1.00 91.00 94 ASP A N 1
ATOM 712 C CA . ASP A 1 94 ? 10.491 7.213 1.455 1.00 91.00 94 ASP A CA 1
ATOM 713 C C . ASP A 1 94 ? 11.856 7.843 1.161 1.00 91.00 94 ASP A C 1
ATOM 715 O O . ASP A 1 94 ? 12.128 8.974 1.553 1.00 91.00 94 ASP A O 1
ATOM 719 N N . VAL A 1 95 ? 12.699 7.151 0.390 1.00 88.69 95 VAL A N 1
ATOM 720 C CA . VAL A 1 95 ? 14.103 7.548 0.216 1.00 88.69 95 VAL A CA 1
ATOM 721 C C . VAL A 1 95 ? 14.266 8.752 -0.708 1.00 88.69 95 VAL A C 1
ATOM 723 O O . VAL A 1 95 ? 15.129 9.594 -0.472 1.00 88.69 95 VAL A O 1
ATOM 726 N N . ILE A 1 96 ? 13.488 8.822 -1.790 1.00 88.75 96 ILE A N 1
ATOM 727 C CA . ILE A 1 96 ? 13.677 9.849 -2.826 1.00 88.75 96 ILE A CA 1
ATOM 728 C C . ILE A 1 96 ? 12.727 11.023 -2.622 1.00 88.75 96 ILE A C 1
ATOM 730 O O . ILE A 1 96 ? 13.112 12.167 -2.849 1.00 88.75 96 ILE A O 1
ATOM 734 N N . TYR A 1 97 ? 11.496 10.746 -2.197 1.00 89.06 97 TYR A N 1
ATOM 735 C CA . TYR A 1 97 ? 10.450 11.760 -2.073 1.00 89.06 97 TYR A CA 1
ATOM 736 C C . TYR A 1 97 ? 10.181 12.158 -0.612 1.00 89.06 97 TYR A C 1
ATOM 738 O O . TYR A 1 97 ? 9.383 13.061 -0.377 1.00 89.06 97 TYR A O 1
ATOM 746 N N . GLY A 1 98 ? 10.854 11.534 0.365 1.00 90.62 98 GLY A N 1
ATOM 747 C CA . GLY A 1 98 ? 10.726 11.873 1.784 1.00 90.62 98 GLY A CA 1
ATOM 748 C C . GLY A 1 98 ? 9.364 11.522 2.386 1.00 90.62 98 GLY A C 1
ATOM 749 O O . GLY A 1 98 ? 8.958 12.147 3.363 1.00 90.62 98 GLY A O 1
ATOM 750 N N . ALA A 1 99 ? 8.635 10.574 1.790 1.00 92.62 99 ALA A N 1
ATOM 751 C CA . ALA A 1 99 ? 7.308 10.168 2.239 1.00 92.62 99 ALA A CA 1
ATOM 752 C C . ALA A 1 99 ? 7.412 9.045 3.294 1.00 92.62 99 ALA A C 1
ATOM 754 O O . ALA A 1 99 ? 7.666 7.894 2.927 1.00 92.62 99 ALA A O 1
ATOM 755 N N . PRO A 1 100 ? 7.193 9.340 4.589 1.00 88.94 100 PRO A N 1
ATOM 756 C CA . PRO A 1 100 ? 7.566 8.443 5.677 1.00 88.94 100 PRO A CA 1
ATOM 757 C C . PRO A 1 100 ? 6.766 7.135 5.681 1.00 88.94 100 PRO A C 1
ATOM 759 O O . PRO A 1 100 ? 5.543 7.118 5.506 1.00 88.94 100 PRO A O 1
ATOM 762 N N . LEU A 1 101 ? 7.459 6.030 5.957 1.00 89.75 101 LEU A N 1
ATOM 763 C CA . LEU A 1 101 ? 6.852 4.714 6.171 1.00 89.75 101 LEU A CA 1
ATOM 764 C C . LEU A 1 101 ? 6.405 4.522 7.624 1.00 89.75 101 LEU A C 1
ATOM 766 O O . LEU A 1 101 ? 7.032 5.018 8.558 1.00 89.75 101 LEU A O 1
ATOM 770 N N . SER A 1 102 ? 5.349 3.728 7.830 1.00 89.38 102 SER A N 1
ATOM 771 C CA . SER A 1 102 ? 4.967 3.258 9.165 1.00 89.38 102 SER A CA 1
ATOM 772 C C . SER A 1 102 ? 5.359 1.807 9.368 1.00 89.38 102 SER A C 1
ATOM 774 O O . SER A 1 102 ? 5.168 0.963 8.493 1.00 89.38 102 SER A O 1
ATOM 776 N N . PHE A 1 103 ? 5.858 1.523 10.564 1.00 85.62 103 PHE A N 1
ATOM 777 C CA . PHE A 1 103 ? 6.186 0.179 11.033 1.00 85.62 103 PHE A CA 1
ATOM 778 C C . PHE A 1 103 ? 5.435 -0.186 12.314 1.00 85.62 103 PHE A C 1
ATOM 780 O O . PHE A 1 103 ? 5.752 -1.171 12.980 1.00 85.62 103 PHE A O 1
ATOM 787 N N . ARG A 1 104 ? 4.440 0.630 12.683 1.00 82.88 104 ARG A N 1
ATOM 788 C CA . ARG A 1 104 ? 3.541 0.325 13.788 1.00 82.88 104 ARG A CA 1
ATOM 789 C C . ARG A 1 104 ? 2.743 -0.912 13.407 1.00 82.88 104 ARG A C 1
ATOM 791 O O . ARG A 1 104 ? 1.955 -0.852 12.464 1.00 82.88 104 ARG A O 1
ATOM 798 N N . ASP A 1 105 ? 2.941 -1.999 14.140 1.00 72.00 105 ASP A N 1
ATOM 799 C CA . ASP A 1 105 ? 2.226 -3.247 13.904 1.00 72.00 105 ASP A CA 1
ATOM 800 C C . ASP A 1 105 ? 0.709 -3.031 14.092 1.00 72.00 105 ASP A C 1
ATOM 802 O O . ASP A 1 105 ? 0.280 -2.657 15.188 1.00 72.00 105 ASP A O 1
ATOM 806 N N . PRO A 1 106 ? -0.121 -3.207 13.046 1.00 65.81 106 PRO A N 1
ATOM 807 C CA . PRO A 1 106 ? -1.568 -3.127 13.193 1.00 65.81 106 PRO A CA 1
ATOM 808 C C . PRO A 1 106 ? -2.167 -4.404 13.808 1.00 65.81 106 PRO A C 1
ATOM 810 O O . PRO A 1 106 ? -3.365 -4.425 14.086 1.00 65.81 106 PRO A O 1
ATOM 813 N N . VAL A 1 107 ? -1.384 -5.479 13.981 1.00 59.84 107 VAL A N 1
ATOM 814 C CA . VAL A 1 107 ? -1.891 -6.851 14.125 1.00 59.84 107 VAL A CA 1
ATOM 815 C C . VAL A 1 107 ? -1.913 -7.389 15.560 1.00 59.84 107 VAL A C 1
ATOM 817 O O . VAL A 1 107 ? -2.093 -8.589 15.762 1.00 59.84 107 VAL A O 1
ATOM 820 N N . THR A 1 108 ? -1.853 -6.538 16.588 1.00 54.97 108 THR A N 1
ATOM 821 C CA . THR A 1 108 ? -1.936 -7.016 17.984 1.00 54.97 108 THR A CA 1
ATOM 822 C C . THR A 1 108 ? -3.227 -7.808 18.273 1.00 54.97 108 THR A C 1
ATOM 824 O O . THR A 1 108 ? -3.230 -8.643 19.174 1.00 54.97 108 THR A O 1
ATOM 827 N N . TYR A 1 109 ? -4.306 -7.618 17.492 1.00 54.06 109 TYR A N 1
ATOM 828 C CA . TYR A 1 109 ? -5.603 -8.279 17.730 1.00 54.06 109 TYR A CA 1
ATOM 829 C C . TYR A 1 109 ? -6.300 -8.871 16.489 1.00 54.06 109 TYR A C 1
ATOM 831 O O . TYR A 1 109 ? -7.328 -9.529 16.624 1.00 54.06 109 TYR A O 1
ATOM 839 N N . THR A 1 110 ? -5.772 -8.684 15.275 1.00 53.34 110 THR A N 1
ATOM 840 C CA . THR A 1 110 ? -6.498 -9.028 14.032 1.00 53.34 110 THR A CA 1
ATOM 841 C C . THR A 1 110 ? -6.467 -10.523 13.699 1.00 53.34 110 THR A C 1
ATOM 843 O O . THR A 1 110 ? -7.356 -11.011 13.009 1.00 53.34 110 THR A O 1
ATOM 846 N N . PHE A 1 111 ? -5.498 -11.280 14.226 1.00 55.28 111 PHE A N 1
ATOM 847 C CA . PHE A 1 111 ? -5.435 -12.738 14.038 1.00 55.28 111 PHE A CA 1
ATOM 848 C C . PHE A 1 111 ? -6.449 -13.521 14.885 1.00 55.28 111 PHE A C 1
ATOM 850 O O . PHE A 1 111 ? -6.648 -14.709 14.631 1.00 55.28 111 PHE A O 1
ATOM 857 N N . ALA A 1 112 ? -7.100 -12.888 15.869 1.00 59.41 112 ALA A N 1
ATOM 858 C CA . ALA A 1 112 ? -8.003 -13.574 16.795 1.00 59.41 112 ALA A CA 1
ATOM 859 C C . ALA A 1 112 ? -9.194 -14.254 16.090 1.00 59.41 112 ALA A C 1
ATOM 861 O O . ALA A 1 112 ? -9.673 -15.274 16.572 1.00 59.41 112 ALA A O 1
ATOM 862 N N . HIS A 1 113 ? -9.615 -13.748 14.924 1.00 60.62 113 HIS A N 1
ATOM 863 C CA . HIS A 1 113 ? -10.751 -14.282 14.161 1.00 60.62 113 HIS A CA 1
ATOM 864 C C . HIS A 1 113 ? -10.371 -14.887 12.800 1.00 60.62 113 HIS A C 1
ATOM 866 O O . HIS A 1 113 ? -11.262 -15.187 12.007 1.00 60.62 113 HIS A O 1
ATOM 872 N N . GLY A 1 114 ? -9.075 -15.087 12.534 1.00 63.44 114 GLY A N 1
ATOM 873 C CA . GLY A 1 114 ? -8.568 -15.623 11.268 1.00 63.44 114 GLY A CA 1
ATOM 874 C C . GLY A 1 114 ? -8.117 -14.554 10.268 1.00 63.44 114 GLY A C 1
ATOM 875 O O . GLY A 1 114 ? -8.427 -13.372 10.396 1.00 63.44 114 GLY A O 1
ATOM 876 N N . GLY A 1 115 ? -7.334 -14.967 9.272 1.00 66.12 115 GLY A N 1
ATOM 877 C CA . GLY A 1 115 ? -6.800 -14.099 8.226 1.00 66.12 115 GLY A CA 1
ATOM 878 C C . GLY A 1 115 ? -7.703 -14.048 6.997 1.00 66.12 115 GLY A C 1
ATOM 879 O O . GLY A 1 115 ? -8.317 -15.049 6.618 1.00 66.12 115 GLY A O 1
ATOM 880 N N . LYS A 1 116 ? -7.759 -12.884 6.334 1.00 68.69 116 LYS A N 1
ATOM 881 C CA . LYS A 1 116 ? -8.483 -12.704 5.058 1.00 68.69 116 LYS A CA 1
ATOM 882 C C . LYS A 1 116 ? -8.014 -13.698 3.988 1.00 68.69 116 LYS A C 1
ATOM 884 O O . LYS A 1 116 ? -8.825 -14.182 3.208 1.00 68.69 116 LYS A O 1
ATOM 889 N N . ASP A 1 117 ? -6.731 -14.048 4.027 1.00 64.12 117 ASP A N 1
ATOM 890 C CA . ASP A 1 117 ? -6.085 -14.957 3.077 1.00 64.12 117 ASP A CA 1
ATOM 891 C C . ASP A 1 117 ? -6.176 -16.434 3.507 1.00 64.12 117 ASP A C 1
ATOM 893 O O . ASP A 1 117 ? -5.494 -17.294 2.955 1.00 64.12 117 ASP A O 1
ATOM 897 N N . GLY A 1 118 ? -6.988 -16.744 4.524 1.00 60.00 118 GLY A N 1
ATOM 898 C CA . GLY A 1 118 ? -7.186 -18.112 5.004 1.00 60.00 118 GLY A CA 1
ATOM 899 C C . GLY A 1 118 ? -6.127 -18.619 5.984 1.00 60.00 118 GLY A C 1
ATOM 900 O O . GLY A 1 118 ? -6.265 -19.736 6.473 1.00 60.00 118 GLY A O 1
ATOM 901 N N . TYR A 1 119 ? -5.103 -17.822 6.307 1.00 51.06 119 TYR A N 1
ATOM 902 C CA . TYR A 1 119 ? -4.020 -18.202 7.219 1.00 51.06 119 TYR A CA 1
ATOM 903 C C . TYR A 1 119 ? -3.999 -17.321 8.483 1.00 51.06 119 TYR A C 1
ATOM 905 O O . TYR A 1 119 ? -4.052 -16.096 8.351 1.00 51.06 119 TYR A O 1
ATOM 913 N N . PRO A 1 120 ? -3.886 -17.885 9.705 1.00 63.03 120 PRO A N 1
ATOM 914 C CA . PRO A 1 120 ? -3.775 -19.318 10.028 1.00 63.03 120 PRO A CA 1
ATOM 915 C C . PRO A 1 120 ? -5.077 -20.121 9.826 1.00 63.03 120 PRO A C 1
ATOM 917 O O . PRO A 1 120 ? -5.024 -21.332 9.648 1.00 63.03 120 PRO A O 1
ATOM 920 N N . TYR A 1 121 ? -6.227 -19.448 9.813 1.00 70.19 121 TYR A N 1
ATOM 921 C CA . TYR A 1 121 ? -7.550 -19.971 9.444 1.00 70.19 121 TYR A CA 1
ATOM 922 C C . TYR A 1 121 ? -8.357 -18.836 8.791 1.00 70.19 121 TYR A C 1
ATOM 924 O O . TYR A 1 121 ? -8.015 -17.668 9.002 1.00 70.19 121 TYR A O 1
ATOM 932 N N . PRO A 1 122 ? -9.394 -19.127 7.985 1.00 70.25 122 PRO A N 1
ATOM 933 C CA . PRO A 1 122 ? -10.217 -18.097 7.354 1.00 70.25 122 PRO A CA 1
ATOM 934 C C . PRO A 1 122 ? -10.969 -17.252 8.383 1.00 70.25 122 PRO A C 1
ATOM 936 O O . PRO A 1 122 ? -11.311 -17.728 9.465 1.00 70.25 122 PRO A O 1
ATOM 939 N N . VAL A 1 123 ? -11.257 -16.000 8.014 1.00 70.44 123 VAL A N 1
ATOM 940 C CA . VAL A 1 123 ? -12.068 -15.085 8.827 1.00 70.44 123 VAL A CA 1
ATOM 941 C C . VAL A 1 123 ? -13.421 -15.717 9.165 1.00 70.44 123 VAL A C 1
ATOM 943 O O . VAL A 1 123 ? -14.248 -15.940 8.276 1.00 70.44 123 VAL A O 1
ATOM 946 N N . ASN A 1 124 ? -13.686 -15.948 10.452 1.00 77.25 124 ASN A N 1
ATOM 947 C CA . ASN A 1 124 ? -14.978 -16.455 10.905 1.00 77.25 124 ASN A CA 1
ATOM 948 C C . ASN A 1 124 ? -15.984 -15.307 11.077 1.00 77.25 124 ASN A C 1
ATOM 950 O O . ASN A 1 124 ? -16.125 -14.725 12.153 1.00 77.25 124 ASN A O 1
ATOM 954 N N . ARG A 1 125 ? -16.722 -14.998 10.005 1.00 76.31 125 ARG A N 1
ATOM 955 C CA . ARG A 1 125 ? -17.757 -13.947 10.010 1.00 76.31 125 ARG A CA 1
ATOM 956 C C . ARG A 1 125 ? -18.828 -14.168 11.088 1.00 76.31 125 ARG A C 1
ATOM 958 O O . ARG A 1 125 ? -19.261 -13.207 11.711 1.00 76.31 125 ARG A O 1
ATOM 965 N N . SER A 1 126 ? -19.196 -15.420 11.371 1.00 79.75 126 SER A N 1
ATOM 966 C CA . SER A 1 126 ? -20.221 -15.722 12.380 1.00 79.75 126 SER A CA 1
ATOM 967 C C . SER A 1 126 ? -19.784 -15.365 13.806 1.00 79.75 126 SER A C 1
ATOM 969 O O . SER A 1 126 ? -20.601 -14.932 14.618 1.00 79.75 126 SER A O 1
ATOM 971 N N . GLU A 1 127 ? -18.488 -15.470 14.115 1.00 78.00 127 GLU A N 1
ATOM 972 C CA . GLU A 1 127 ? -17.964 -15.020 15.406 1.00 78.00 127 GLU A CA 1
ATOM 973 C C . GLU A 1 127 ? -17.898 -13.499 15.523 1.00 78.00 127 GLU A C 1
ATOM 975 O O . GLU A 1 127 ? -18.123 -12.962 16.614 1.00 78.00 127 GLU A O 1
ATOM 980 N N . TYR A 1 128 ? -17.664 -12.796 14.411 1.00 76.25 128 TYR A N 1
ATOM 981 C CA . TYR A 1 128 ? -17.798 -11.340 14.371 1.00 76.25 128 TYR A CA 1
ATOM 982 C C . TYR A 1 128 ? -19.231 -10.914 14.692 1.00 76.25 128 TYR A C 1
ATOM 984 O O . TYR A 1 128 ? -19.427 -10.090 15.586 1.00 76.25 128 TYR A O 1
ATOM 992 N N . ASP A 1 129 ? -20.229 -11.519 14.043 1.00 81.31 129 ASP A N 1
ATOM 993 C CA . ASP A 1 129 ? -21.646 -11.217 14.288 1.00 81.31 129 ASP A CA 1
ATOM 994 C C . ASP A 1 129 ? -22.049 -11.519 15.738 1.00 81.31 129 ASP A C 1
ATOM 996 O O . ASP A 1 129 ? -22.769 -10.744 16.380 1.00 81.31 129 ASP A O 1
ATOM 1000 N N . ARG A 1 130 ? -21.531 -12.618 16.300 1.00 84.88 130 ARG A N 1
ATOM 1001 C CA . ARG A 1 130 ? -21.760 -12.989 17.701 1.00 84.88 130 ARG A CA 1
ATOM 1002 C C . ARG A 1 130 ? -21.150 -11.977 18.669 1.00 84.88 130 ARG A C 1
ATOM 1004 O O . ARG A 1 130 ? -21.806 -11.589 19.636 1.00 84.88 130 ARG A O 1
ATOM 1011 N N . SER A 1 131 ? -19.928 -11.526 18.402 1.00 84.44 131 SER A N 1
ATOM 1012 C CA . SER A 1 131 ? -19.244 -10.510 19.208 1.00 84.44 131 SER A CA 1
ATOM 1013 C C . SER A 1 131 ? -19.962 -9.162 19.129 1.00 84.44 131 SER A C 1
ATOM 1015 O O . SER A 1 131 ? -20.149 -8.497 20.148 1.00 84.44 131 SER A O 1
ATOM 1017 N N . LEU A 1 132 ? -20.443 -8.788 17.939 1.00 85.88 132 LEU A N 1
ATOM 1018 C CA . LEU A 1 132 ? -21.216 -7.566 17.729 1.00 85.88 132 LEU A CA 1
ATOM 1019 C C . LEU A 1 132 ? -22.538 -7.604 18.507 1.00 85.88 132 LEU A C 1
ATOM 1021 O O . LEU A 1 132 ? -22.861 -6.657 19.222 1.00 85.88 132 LEU A O 1
ATOM 1025 N N . SER A 1 133 ? -23.247 -8.733 18.441 1.00 87.69 133 SER A N 1
ATOM 1026 C CA . SER A 1 133 ? -24.495 -8.965 19.178 1.00 87.69 133 SER A CA 1
ATOM 1027 C C . SER A 1 133 ? -24.279 -8.920 20.694 1.00 87.69 133 SER A C 1
ATOM 1029 O O . SER A 1 133 ? -25.092 -8.358 21.430 1.00 87.69 133 SER A O 1
ATOM 1031 N N . PHE A 1 134 ? -23.166 -9.481 21.176 1.00 90.81 134 PHE A N 1
ATOM 1032 C CA . PHE A 1 134 ? -22.794 -9.436 22.589 1.00 90.81 134 PHE A CA 1
ATOM 1033 C C . PHE A 1 134 ? -22.525 -8.001 23.063 1.00 90.81 134 PHE A C 1
ATOM 1035 O O . PHE A 1 134 ? -23.054 -7.591 24.097 1.00 90.81 134 PHE A O 1
ATOM 1042 N N . LEU A 1 135 ? -21.768 -7.214 22.292 1.00 89.62 135 LEU A N 1
ATOM 1043 C CA . LEU A 1 135 ? -21.511 -5.802 22.592 1.00 89.62 135 LEU A CA 1
ATOM 1044 C C . LEU A 1 135 ? -22.792 -4.967 22.555 1.00 89.62 135 LEU A C 1
ATOM 1046 O O . LEU A 1 135 ? -23.016 -4.149 23.444 1.00 89.62 135 LEU A O 1
ATOM 1050 N N . GLU A 1 136 ? -23.657 -5.189 21.566 1.00 92.12 136 GLU A N 1
ATOM 1051 C CA . GLU A 1 136 ? -24.939 -4.494 21.466 1.00 92.12 136 GLU A CA 1
ATOM 1052 C C . GLU A 1 136 ? -25.820 -4.781 22.689 1.00 92.12 136 GLU A C 1
ATOM 1054 O O . GLU A 1 136 ? -26.379 -3.858 23.289 1.00 92.12 136 GLU A O 1
ATOM 1059 N N . LYS A 1 137 ? -25.899 -6.052 23.105 1.00 93.12 137 LYS A N 1
ATOM 1060 C CA . LYS A 1 137 ? -26.616 -6.460 24.316 1.00 93.12 137 LYS A CA 1
ATOM 1061 C C . LYS A 1 137 ? -26.009 -5.821 25.566 1.00 93.12 137 LYS A C 1
ATOM 1063 O O . LYS A 1 137 ? -26.744 -5.235 26.356 1.00 93.12 137 LYS A O 1
ATOM 1068 N N . GLY A 1 138 ? -24.684 -5.849 25.702 1.00 92.19 138 GLY A N 1
ATOM 1069 C CA . GLY A 1 138 ? -23.971 -5.216 26.811 1.00 92.19 138 GLY A CA 1
ATOM 1070 C C . GLY A 1 138 ? -24.241 -3.713 26.901 1.00 92.19 138 GLY A C 1
ATOM 1071 O O . GLY A 1 138 ? -24.543 -3.207 27.979 1.00 92.19 138 GLY A O 1
ATOM 1072 N N . ILE A 1 139 ? -24.235 -3.001 25.768 1.00 92.00 139 ILE A N 1
ATOM 1073 C CA . ILE A 1 139 ? -24.593 -1.579 25.725 1.00 92.00 139 ILE A CA 1
ATOM 1074 C C . ILE A 1 139 ? -26.046 -1.386 26.151 1.00 92.00 139 ILE A C 1
ATOM 1076 O O . ILE A 1 139 ? -26.303 -0.496 26.954 1.00 92.00 139 ILE A O 1
ATOM 1080 N N . LYS A 1 140 ? -26.992 -2.201 25.660 1.00 89.50 140 LYS A N 1
ATOM 1081 C CA . LYS A 1 140 ? -28.423 -2.112 26.011 1.00 89.50 140 LYS A CA 1
ATOM 1082 C C . LYS A 1 140 ? -28.686 -2.372 27.496 1.00 89.50 140 LYS A C 1
ATOM 1084 O O . LYS A 1 140 ? -29.529 -1.684 28.075 1.00 89.50 140 LYS A O 1
ATOM 1089 N N . GLU A 1 141 ? -27.959 -3.296 28.112 1.00 92.06 141 GLU A N 1
ATOM 1090 C CA . GLU A 1 141 ? -28.103 -3.667 29.527 1.00 92.06 141 GLU A CA 1
ATOM 1091 C C . GLU A 1 141 ? -27.296 -2.767 30.477 1.00 92.06 141 GLU A C 1
ATOM 1093 O O . GLU A 1 141 ? -27.617 -2.678 31.663 1.00 92.06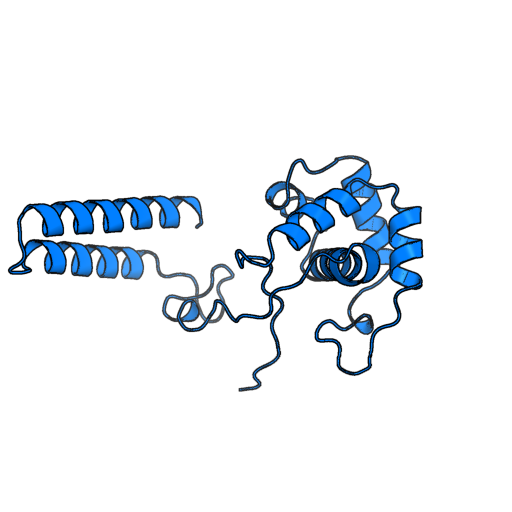 141 GLU A O 1
ATOM 1098 N N . ALA A 1 142 ? -26.298 -2.036 29.969 1.00 92.25 142 ALA A N 1
ATOM 1099 C CA . ALA A 1 142 ? -25.490 -1.128 30.773 1.00 92.25 142 ALA A CA 1
ATOM 1100 C C . ALA A 1 142 ? -26.348 -0.057 31.472 1.00 92.25 142 ALA A C 1
ATOM 1102 O O . ALA A 1 142 ? -27.217 0.592 30.867 1.00 92.25 142 ALA A O 1
ATOM 1103 N N . ARG A 1 143 ? -26.060 0.158 32.762 1.00 90.75 143 ARG A N 1
ATOM 1104 C CA . ARG A 1 143 ? -26.665 1.196 33.611 1.00 90.75 143 ARG A CA 1
ATOM 1105 C C . ARG A 1 143 ? -25.975 2.548 33.389 1.00 90.75 143 ARG A C 1
ATOM 1107 O O . ARG A 1 143 ? -25.354 3.091 34.293 1.00 90.75 143 ARG A O 1
ATOM 1114 N N . ILE A 1 144 ? -26.061 3.050 32.161 1.00 91.88 144 ILE A N 1
ATOM 1115 C CA . ILE A 1 144 ? -25.529 4.352 31.725 1.00 91.88 144 ILE A CA 1
ATOM 1116 C C . ILE A 1 144 ? -26.665 5.279 31.280 1.00 91.88 144 ILE A C 1
ATOM 1118 O O . ILE A 1 144 ? -27.797 4.830 31.061 1.00 91.88 144 ILE A O 1
ATOM 1122 N N . GLY A 1 145 ? -26.375 6.571 31.125 1.00 92.38 145 GLY A N 1
ATOM 1123 C CA . GLY A 1 145 ? -27.343 7.562 30.681 1.00 92.38 145 GLY A CA 1
ATOM 1124 C C . GLY A 1 145 ? -27.876 7.274 29.274 1.00 92.38 145 GLY A C 1
ATOM 1125 O O . GLY A 1 145 ? -27.194 6.716 28.411 1.00 92.38 145 GLY A O 1
ATOM 1126 N N . ARG A 1 146 ? -29.120 7.694 29.004 1.00 89.75 146 ARG A N 1
ATOM 1127 C CA . ARG A 1 146 ? -29.788 7.473 27.704 1.00 89.75 146 ARG A CA 1
ATOM 1128 C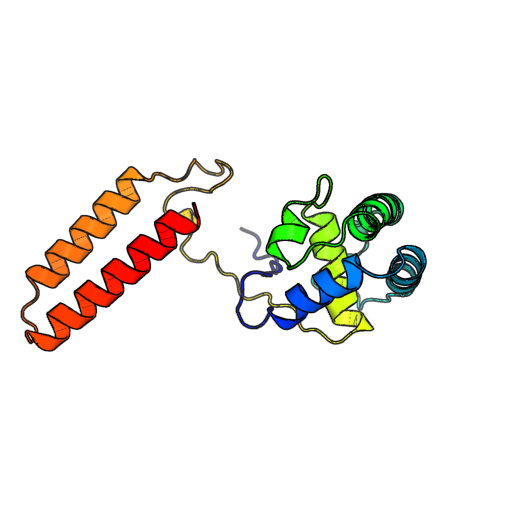 C . ARG A 1 146 ? -28.982 8.033 26.528 1.00 89.75 146 ARG A C 1
ATOM 1130 O O . ARG A 1 146 ? -28.933 7.404 25.473 1.00 89.75 146 ARG A O 1
ATOM 1137 N N . ARG A 1 147 ? -28.344 9.193 26.718 1.00 92.12 147 ARG A N 1
ATOM 1138 C CA . ARG A 1 147 ? -27.505 9.844 25.702 1.00 92.12 147 ARG A CA 1
ATOM 1139 C C . ARG A 1 147 ? -26.247 9.028 25.400 1.00 92.12 147 ARG A C 1
ATOM 1141 O O . ARG A 1 147 ? -25.982 8.748 24.238 1.00 92.12 147 ARG A O 1
ATOM 1148 N N . GLU A 1 148 ? -25.539 8.572 26.430 1.00 89.50 148 GLU A N 1
ATOM 1149 C CA . GLU A 1 148 ? -24.338 7.733 26.286 1.00 89.50 148 GLU A CA 1
ATOM 1150 C C . GLU A 1 148 ? -24.657 6.396 25.614 1.00 89.50 148 GLU A C 1
ATOM 1152 O O . GLU A 1 148 ? -23.925 5.957 24.731 1.00 89.50 148 GLU A O 1
ATOM 1157 N N . LYS A 1 149 ? -25.790 5.778 25.971 1.00 92.00 149 LYS A N 1
ATOM 1158 C CA . LYS A 1 149 ? -26.274 4.538 25.347 1.00 92.00 149 LYS A CA 1
ATOM 1159 C C . LYS A 1 149 ? -26.536 4.722 23.848 1.00 92.00 149 LYS A C 1
ATOM 1161 O O . LYS A 1 149 ? -26.101 3.900 23.046 1.00 92.00 149 LYS A O 1
ATOM 1166 N N . LEU A 1 150 ? -27.195 5.816 23.460 1.00 92.06 150 LEU A N 1
ATOM 1167 C CA . LEU A 1 150 ? -27.428 6.171 22.054 1.00 92.06 150 LEU A CA 1
ATOM 1168 C C . LEU A 1 150 ? -26.119 6.421 21.295 1.00 92.06 150 LEU A C 1
ATOM 1170 O O . LEU A 1 150 ? -25.933 5.878 20.207 1.00 92.06 150 LEU A O 1
ATOM 1174 N N . GLU A 1 151 ? -25.197 7.194 21.870 1.00 93.44 151 GLU A N 1
ATOM 1175 C CA . GLU A 1 151 ? -23.894 7.463 21.253 1.00 93.44 151 GLU A CA 1
ATOM 1176 C C . GLU A 1 151 ? -23.063 6.183 21.082 1.00 93.44 151 GLU A C 1
ATOM 1178 O O . GLU A 1 151 ? -22.425 5.998 20.043 1.00 93.44 151 GLU A O 1
ATOM 1183 N N . ALA A 1 152 ? -23.086 5.281 22.067 1.00 91.12 152 ALA A N 1
ATOM 1184 C CA . ALA A 1 152 ? -22.393 3.998 22.010 1.00 91.12 152 ALA A CA 1
ATOM 1185 C C . ALA A 1 152 ? -22.965 3.086 20.913 1.00 91.12 152 ALA A C 1
ATOM 1187 O O . ALA A 1 152 ? -22.197 2.541 20.120 1.00 91.12 152 ALA A O 1
ATOM 1188 N N . LEU A 1 153 ? -24.295 2.986 20.799 1.00 91.56 153 LEU A N 1
ATOM 1189 C CA . LEU A 1 153 ? -24.945 2.228 19.723 1.00 91.56 153 LEU A CA 1
ATOM 1190 C C . LEU A 1 153 ? -24.626 2.815 18.341 1.00 91.56 153 LEU A C 1
ATOM 1192 O O . LEU A 1 153 ? -24.270 2.071 17.434 1.00 91.56 153 LEU A O 1
ATOM 1196 N N . GLN A 1 154 ? -24.650 4.143 18.181 1.00 91.56 154 GLN A N 1
ATOM 1197 C CA . GLN A 1 154 ? -24.260 4.795 16.922 1.00 91.56 154 GLN A CA 1
ATOM 1198 C C . GLN A 1 154 ? -22.782 4.574 16.566 1.00 91.56 154 GLN A C 1
ATOM 1200 O O . GLN A 1 154 ? -22.412 4.519 15.392 1.00 91.56 154 GLN A O 1
ATOM 1205 N N . ARG A 1 155 ? -21.889 4.493 17.560 1.00 90.38 155 ARG A N 1
ATOM 1206 C CA . ARG A 1 155 ? -20.484 4.121 17.326 1.00 90.38 155 ARG A CA 1
ATOM 1207 C C . ARG A 1 155 ? -20.387 2.664 16.873 1.00 90.38 155 ARG A C 1
ATOM 1209 O O . ARG A 1 155 ? -19.759 2.426 15.847 1.00 90.38 155 ARG A O 1
ATOM 1216 N N . LEU A 1 156 ? -21.047 1.732 17.562 1.00 89.06 156 LEU A N 1
ATOM 1217 C CA . LEU A 1 156 ? -21.043 0.310 17.200 1.00 89.06 156 LEU A CA 1
ATOM 1218 C C . LEU A 1 156 ? -21.583 0.079 15.779 1.00 89.06 156 LEU A C 1
ATOM 1220 O O . LEU A 1 156 ? -20.985 -0.650 14.993 1.00 89.06 156 LEU A O 1
ATOM 1224 N N . GLU A 1 157 ? -22.663 0.767 15.419 1.00 88.50 157 GLU A N 1
ATOM 1225 C CA . GLU A 1 157 ? -23.310 0.661 14.111 1.00 88.50 157 GLU A CA 1
ATOM 1226 C C . GLU A 1 157 ? -22.428 1.205 12.973 1.00 88.50 157 GLU A C 1
ATOM 1228 O O . GLU A 1 157 ? -22.277 0.563 11.931 1.00 88.50 157 GLU A O 1
ATOM 1233 N N . ARG A 1 158 ? -21.734 2.331 13.199 1.00 86.69 158 ARG A N 1
ATOM 1234 C CA . ARG A 1 158 ? -20.722 2.846 12.259 1.00 86.69 158 ARG A CA 1
ATOM 1235 C C . ARG A 1 158 ? -19.573 1.865 12.040 1.00 86.69 158 ARG A C 1
ATOM 1237 O O . ARG A 1 158 ? -19.145 1.685 10.902 1.00 86.69 158 ARG A O 1
ATOM 1244 N N . TRP A 1 159 ? -19.081 1.239 13.108 1.00 81.75 159 TRP A N 1
ATOM 1245 C CA . TRP A 1 159 ? -18.009 0.243 13.022 1.00 81.75 159 TRP A CA 1
ATOM 1246 C C . TRP A 1 159 ? -18.467 -1.016 12.279 1.00 81.75 159 TRP A C 1
ATOM 1248 O O . TRP A 1 159 ? -17.754 -1.491 11.397 1.00 81.75 159 TRP A O 1
ATOM 1258 N N . SER A 1 160 ? -19.683 -1.496 12.554 1.00 79.81 160 SER A N 1
ATOM 1259 C CA . SER A 1 160 ? -20.295 -2.624 11.842 1.00 79.81 160 SER A CA 1
ATOM 1260 C C . SER A 1 160 ? -20.376 -2.370 10.330 1.00 79.81 160 SER A C 1
ATOM 1262 O O . SER A 1 160 ? -19.870 -3.170 9.541 1.00 79.81 160 SER A O 1
ATOM 1264 N N . ARG A 1 161 ? -20.895 -1.207 9.903 1.00 77.00 161 ARG A N 1
ATOM 1265 C CA . ARG A 1 161 ? -20.946 -0.850 8.470 1.00 77.00 161 ARG A CA 1
ATOM 1266 C C . ARG A 1 161 ? -19.563 -0.755 7.824 1.00 77.00 161 ARG A C 1
ATOM 1268 O O . ARG A 1 161 ? -19.423 -1.062 6.641 1.00 77.00 161 ARG A O 1
ATOM 1275 N N . MET A 1 162 ? -18.552 -0.298 8.564 1.00 70.88 162 MET A N 1
ATOM 1276 C CA . MET A 1 162 ? -17.183 -0.184 8.056 1.00 70.88 162 MET A CA 1
ATOM 1277 C C . MET A 1 162 ? -16.543 -1.563 7.842 1.00 70.88 162 MET A C 1
ATOM 1279 O O . MET A 1 162 ? -15.902 -1.780 6.814 1.00 70.88 162 MET A O 1
ATOM 1283 N N . LEU A 1 163 ? -16.775 -2.512 8.755 1.00 64.75 163 LEU A N 1
ATOM 1284 C CA . LEU A 1 163 ? -16.295 -3.892 8.626 1.00 64.75 163 LEU A CA 1
ATOM 1285 C C . LEU A 1 163 ? -16.900 -4.594 7.404 1.00 64.75 163 LEU A C 1
ATOM 1287 O O . LEU A 1 163 ? -16.158 -5.165 6.611 1.00 64.75 163 LEU A O 1
ATOM 1291 N N . VAL A 1 164 ? -18.214 -4.470 7.188 1.00 60.47 164 VAL A N 1
ATOM 1292 C CA . VAL A 1 164 ? -18.901 -5.081 6.031 1.00 60.47 164 VAL A CA 1
ATOM 1293 C C . VAL A 1 164 ? -18.399 -4.528 4.690 1.00 60.47 164 VAL A C 1
ATOM 1295 O O . VAL A 1 164 ? -18.397 -5.244 3.698 1.00 60.47 164 VAL A O 1
ATOM 1298 N N . LYS A 1 165 ? -17.936 -3.273 4.638 1.00 50.31 165 LYS A N 1
ATOM 1299 C CA . LYS A 1 165 ? -17.353 -2.687 3.417 1.00 50.31 165 LYS A CA 1
ATOM 1300 C C . LYS A 1 165 ? -15.919 -3.134 3.120 1.00 50.31 165 LYS A C 1
ATOM 1302 O O . LYS A 1 165 ? -15.453 -2.923 2.005 1.00 50.31 165 LYS A O 1
ATOM 1307 N N . THR A 1 166 ? -15.203 -3.662 4.110 1.00 45.22 166 THR A N 1
ATOM 1308 C CA . THR A 1 166 ? -13.753 -3.916 4.020 1.00 45.22 166 THR A CA 1
ATOM 1309 C C . THR A 1 166 ? -13.428 -5.397 3.767 1.00 45.22 166 THR A C 1
ATOM 1311 O O . THR A 1 166 ? -12.340 -5.723 3.276 1.00 45.22 166 THR A O 1
ATOM 1314 N N . ILE A 1 167 ? -14.369 -6.290 4.097 1.00 43.50 167 ILE A N 1
ATOM 1315 C CA . ILE A 1 167 ? -14.284 -7.748 3.915 1.00 43.50 167 ILE A CA 1
ATOM 1316 C C . ILE A 1 167 ? -14.928 -8.142 2.588 1.00 43.50 167 ILE A C 1
ATOM 1318 O O . ILE A 1 167 ? -14.269 -8.907 1.848 1.00 43.50 167 ILE A O 1
#

Radius of gyration: 20.41 Å; chains: 1; bounding box: 52×32×53 Å

Organism: NCBI:txid2052148

pLDDT: mean 82.53, std 13.3, range [33.84, 96.12]

Foldseek 3Di:
DDPQQDFDCPDPLLQLLQAQLLVLLQDDLVVLLVLLVPDDDDPPPSQDPVLADSVLLSVLSVQCNVPRQPGSVSSCVRPSPDPNNSSSSSVSCCRVVVRDIDRPDPVPPVPVQHDCVQPVHHRDVVVVVVVLVVQLVCLVPDPDDPVVSVVSVVVSVVVVVVVVVPD

Secondary structure (DSSP, 8-state):
--------TTSGGGHHHHHHHHHHHTS-HHHHHHHHHH----TT-SS-STT--HHHHHHHHHHHHHS--SSHHHHHHSTT--HHHHHHHHHHHHHHH--------S-TTGGGG-BTTSSSSB--HHHHHHHHHHHHHHHHHS---HHHHHHHHHHHHHHHHHHHHH-